Protein AF-A0A956SA51-F1 (afdb_monomer_lite)

Radius of gyration: 16.37 Å; chains: 1; bounding box: 37×37×38 Å

pLDDT: mean 81.77, std 14.09, range [40.22, 96.62]

Secondary structure (DSSP, 8-state):
--HHHHHHHHHHHHHHTTSPPP-------S---SHHHHHHHHHH-HHHHHHHHHHHHHHHHH-TTHHHHHHHHHHHHHHHHHHHHHTT---TTHHHHHHHHHHHHHHHHHTT----HHHHHHHHHHT--

Structure (mmCIF, N/CA/C/O backbone):
data_AF-A0A956SA51-F1
#
_entry.id   AF-A0A956SA51-F1
#
loop_
_atom_site.group_PDB
_atom_site.id
_atom_site.type_symbol
_atom_site.label_atom_id
_atom_site.label_alt_id
_atom_site.label_comp_id
_atom_site.label_asym_id
_atom_site.label_entity_id
_atom_site.label_seq_id
_atom_site.pdbx_PDB_ins_code
_atom_site.Cartn_x
_atom_site.Cartn_y
_atom_site.Cartn_z
_atom_site.occupancy
_atom_site.B_iso_or_equiv
_atom_site.auth_seq_id
_atom_site.auth_comp_id
_atom_site.auth_asym_id
_atom_site.auth_atom_id
_atom_site.pdbx_PDB_model_num
ATOM 1 N N . MET A 1 1 ? -3.846 17.637 19.509 1.00 54.78 1 MET A N 1
ATOM 2 C CA . MET A 1 1 ? -3.449 18.246 18.220 1.00 54.78 1 MET A CA 1
ATOM 3 C C . MET A 1 1 ? -4.454 19.344 17.895 1.00 54.78 1 MET A C 1
ATOM 5 O O . MET A 1 1 ? -5.640 19.042 17.864 1.00 54.78 1 MET A O 1
ATOM 9 N N . ASN A 1 2 ? -4.036 20.603 17.740 1.00 63.22 2 ASN A N 1
ATOM 10 C CA . ASN A 1 2 ? -4.979 21.704 17.505 1.00 63.22 2 ASN A CA 1
ATOM 11 C C . ASN A 1 2 ? -5.533 21.656 16.069 1.00 63.22 2 ASN A C 1
ATOM 13 O O . ASN A 1 2 ? -4.822 21.330 15.120 1.00 63.22 2 ASN A O 1
ATOM 17 N N . SER A 1 3 ? -6.803 22.025 15.893 1.00 64.06 3 SER A N 1
ATOM 18 C CA . SER A 1 3 ? -7.493 22.014 14.589 1.00 64.06 3 SER A CA 1
ATOM 19 C C . SER A 1 3 ? -6.823 22.902 13.531 1.00 64.06 3 SER A C 1
ATOM 21 O O . SER A 1 3 ? -6.924 22.637 12.335 1.00 64.06 3 SER A O 1
ATOM 23 N N . ARG A 1 4 ? -6.087 23.932 13.968 1.00 64.50 4 ARG A N 1
ATOM 24 C CA . ARG A 1 4 ? -5.285 24.812 13.105 1.00 64.50 4 ARG A CA 1
ATOM 25 C C . ARG A 1 4 ? -4.048 24.112 12.542 1.00 64.50 4 ARG A C 1
ATOM 27 O O . ARG A 1 4 ? -3.761 24.259 11.360 1.00 64.50 4 ARG A O 1
ATOM 34 N N . THR A 1 5 ? -3.359 23.313 13.356 1.00 63.75 5 THR A N 1
ATOM 35 C CA . THR A 1 5 ? -2.193 22.533 12.921 1.00 63.75 5 THR A CA 1
ATOM 36 C C . THR A 1 5 ? -2.608 21.428 11.957 1.00 63.75 5 THR A C 1
ATOM 38 O O . THR A 1 5 ? -1.972 21.259 10.924 1.00 63.75 5 THR A O 1
ATOM 41 N N . ALA A 1 6 ? -3.732 20.754 12.224 1.00 57.28 6 ALA A N 1
ATOM 42 C CA . ALA A 1 6 ? -4.289 19.758 11.309 1.00 57.28 6 ALA A CA 1
ATOM 43 C C . ALA A 1 6 ? -4.639 20.367 9.937 1.00 57.28 6 ALA A C 1
ATOM 45 O O . ALA A 1 6 ? -4.233 19.837 8.909 1.00 57.28 6 ALA A O 1
ATOM 46 N N . ARG A 1 7 ? -5.318 21.524 9.905 1.00 66.00 7 ARG A N 1
ATOM 47 C CA . ARG A 1 7 ? -5.654 22.234 8.654 1.00 66.00 7 ARG A CA 1
ATOM 48 C C . ARG A 1 7 ? -4.429 22.667 7.850 1.00 66.00 7 ARG A C 1
ATOM 50 O O . ARG A 1 7 ? -4.443 22.554 6.630 1.00 66.00 7 ARG A O 1
ATOM 57 N N . SER A 1 8 ? -3.383 23.138 8.526 1.00 61.31 8 SER A N 1
ATOM 58 C CA . SER A 1 8 ? -2.134 23.539 7.873 1.00 61.31 8 SER A CA 1
ATOM 59 C C . SER A 1 8 ? -1.429 22.351 7.217 1.00 61.31 8 SER A C 1
ATOM 61 O O . SER A 1 8 ? -0.922 22.481 6.109 1.00 61.31 8 SER A O 1
ATOM 63 N N . LEU A 1 9 ? -1.436 21.187 7.875 1.00 70.25 9 LEU A N 1
ATOM 64 C CA . LEU A 1 9 ? -0.878 19.956 7.318 1.00 70.25 9 LEU A CA 1
ATOM 65 C C . LEU A 1 9 ? -1.670 19.494 6.093 1.00 70.25 9 LEU A C 1
ATOM 67 O O . LEU A 1 9 ? -1.059 19.234 5.063 1.00 70.25 9 LEU A O 1
ATOM 71 N N . TYR A 1 10 ? -3.007 19.504 6.165 1.00 76.06 10 TYR A N 1
ATOM 72 C CA . TYR A 1 10 ? -3.867 19.160 5.026 1.00 76.06 10 TYR A CA 1
ATOM 73 C C . TYR A 1 10 ? -3.619 20.053 3.806 1.00 76.06 10 TYR A C 1
ATOM 75 O O . TYR A 1 10 ? -3.541 19.558 2.682 1.00 76.06 10 TYR A O 1
ATOM 83 N N . PHE A 1 11 ? -3.458 21.359 4.026 1.00 77.69 11 PHE A N 1
ATOM 84 C CA . PHE A 1 11 ? -3.185 22.319 2.958 1.00 77.69 11 PHE A CA 1
ATOM 85 C C . PHE A 1 11 ? -1.816 22.085 2.303 1.00 77.69 11 PHE A C 1
ATOM 87 O O . PHE A 1 11 ? -1.707 22.119 1.081 1.00 77.69 11 PHE A O 1
ATOM 94 N N . LEU A 1 12 ? -0.789 21.776 3.101 1.00 76.44 12 LEU A N 1
ATOM 95 C CA . LEU A 1 12 ? 0.548 21.455 2.596 1.00 76.44 12 LEU A CA 1
ATOM 96 C C . LEU A 1 12 ? 0.565 20.148 1.791 1.00 76.44 12 LEU A C 1
ATOM 98 O O . LEU A 1 12 ? 1.194 20.101 0.738 1.00 76.44 12 LEU A O 1
ATOM 102 N N . THR A 1 13 ? -0.172 19.117 2.219 1.00 73.31 13 THR A N 1
ATOM 103 C CA . THR A 1 13 ? -0.346 17.888 1.421 1.00 73.31 13 THR A CA 1
ATOM 104 C C . THR A 1 13 ? -1.077 18.142 0.106 1.00 73.31 13 THR A C 1
ATOM 106 O O . THR A 1 13 ? -0.675 17.604 -0.921 1.00 73.31 13 THR A O 1
ATOM 109 N N . LEU A 1 14 ? -2.118 18.984 0.109 1.00 76.25 14 LEU A N 1
ATOM 110 C CA . LEU A 1 14 ? -2.858 19.323 -1.109 1.00 76.25 14 LEU A CA 1
ATOM 111 C C . LEU A 1 14 ? -1.979 20.092 -2.107 1.00 76.25 14 LEU A C 1
ATOM 113 O O . LEU A 1 14 ? -2.060 19.864 -3.309 1.00 76.25 14 LEU A O 1
ATOM 117 N N . LEU A 1 15 ? -1.115 20.974 -1.600 1.00 74.38 15 LEU A N 1
ATOM 118 C CA . LEU A 1 15 ? -0.169 21.735 -2.412 1.00 74.38 15 LEU A CA 1
ATOM 119 C C . LEU A 1 15 ? 0.949 20.847 -2.980 1.00 74.38 15 LEU A C 1
ATOM 121 O O . LEU A 1 15 ? 1.348 21.031 -4.126 1.00 74.38 15 LEU A O 1
ATOM 125 N N . ALA A 1 16 ? 1.418 19.860 -2.214 1.00 71.06 16 ALA A N 1
ATOM 126 C CA . ALA A 1 16 ? 2.419 18.898 -2.673 1.00 71.06 16 ALA A CA 1
ATOM 127 C C . ALA A 1 16 ? 1.897 17.983 -3.798 1.00 71.06 16 ALA A C 1
ATOM 129 O O . ALA A 1 16 ? 2.655 17.639 -4.697 1.00 71.06 16 ALA A O 1
ATOM 130 N N . LEU A 1 17 ? 0.600 17.646 -3.794 1.00 69.44 17 LEU A N 1
ATOM 131 C CA . LEU A 1 17 ? -0.054 16.853 -4.850 1.00 69.44 17 LEU A CA 1
ATOM 132 C C . LEU A 1 17 ? -0.139 17.576 -6.207 1.00 69.44 17 LEU A C 1
ATOM 134 O O . LEU A 1 17 ? -0.369 16.930 -7.225 1.00 69.44 17 LEU A O 1
ATOM 138 N N . LEU A 1 18 ? 0.020 18.903 -6.228 1.00 70.31 18 LEU A N 1
ATOM 139 C CA . LEU A 1 18 ? -0.019 19.719 -7.447 1.00 70.31 18 LEU A CA 1
ATOM 140 C C . LEU A 1 18 ? 1.362 19.901 -8.093 1.00 70.31 18 LEU A C 1
ATOM 142 O O . LEU A 1 18 ? 1.455 20.498 -9.166 1.00 70.31 18 LEU A O 1
ATOM 146 N N . LEU A 1 19 ? 2.433 19.423 -7.454 1.00 63.31 19 LEU A N 1
ATOM 147 C CA . LEU A 1 19 ? 3.780 19.522 -8.003 1.00 63.31 19 LEU A CA 1
ATOM 148 C C . LEU A 1 19 ? 4.006 18.394 -9.025 1.00 63.31 19 LEU A C 1
ATOM 150 O O . LEU A 1 19 ? 3.829 17.225 -8.680 1.00 63.31 19 LEU A O 1
ATOM 154 N N . PRO A 1 20 ? 4.415 18.704 -10.269 1.00 54.72 20 PRO A N 1
ATOM 155 C CA . PRO A 1 20 ? 4.802 17.673 -11.219 1.00 54.72 20 PRO A CA 1
ATOM 156 C C . PRO A 1 20 ? 6.046 16.952 -10.687 1.00 54.72 20 PRO A C 1
ATOM 158 O O . PRO A 1 20 ? 7.067 17.582 -10.408 1.00 54.72 20 PRO A O 1
ATOM 161 N N . VAL A 1 21 ? 5.963 15.631 -10.537 1.00 65.50 21 VAL A N 1
ATOM 162 C CA . VAL A 1 21 ? 7.135 14.804 -10.237 1.00 65.50 21 VAL A CA 1
ATOM 163 C C . VAL A 1 21 ? 7.982 14.723 -11.503 1.00 65.50 21 VAL A C 1
ATOM 165 O O . VAL A 1 21 ? 7.494 14.363 -12.574 1.00 65.50 21 VAL A O 1
ATOM 168 N N . VAL A 1 22 ? 9.252 15.104 -11.379 1.00 57.91 22 VAL A N 1
ATOM 169 C CA . VAL A 1 22 ? 10.260 14.940 -12.428 1.00 57.91 22 VAL A CA 1
ATOM 170 C C . VAL A 1 22 ? 10.395 13.445 -12.714 1.00 57.91 22 VAL A C 1
ATOM 172 O O . VAL A 1 22 ? 10.730 12.669 -11.822 1.00 57.91 22 VAL A O 1
ATOM 175 N N . ALA A 1 23 ? 10.105 13.038 -13.949 1.00 48.62 23 ALA A N 1
ATOM 176 C CA . ALA A 1 23 ? 10.350 11.682 -14.415 1.00 48.62 23 ALA A CA 1
ATOM 177 C C . ALA A 1 23 ? 11.865 11.488 -14.593 1.00 48.62 23 ALA A C 1
ATOM 179 O O . ALA A 1 23 ? 12.430 11.825 -15.633 1.00 48.62 23 ALA A O 1
ATOM 180 N N . GLU A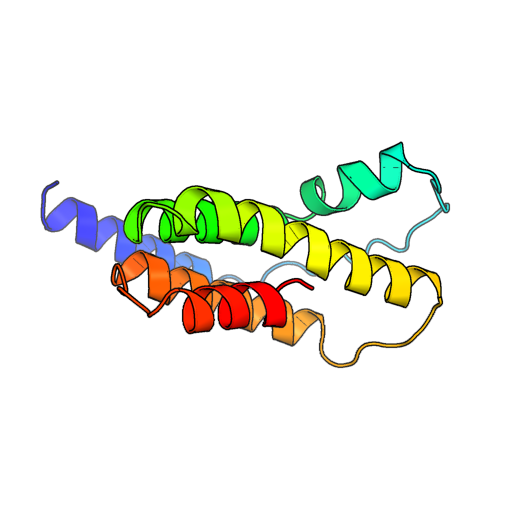 1 24 ? 12.532 10.972 -13.562 1.00 53.84 24 GLU A N 1
ATOM 181 C CA . GLU A 1 24 ? 13.910 10.488 -13.654 1.00 53.84 24 GLU A CA 1
ATOM 182 C C . GLU A 1 24 ? 13.919 9.197 -14.483 1.00 53.84 24 GLU A C 1
ATOM 184 O O . GLU A 1 24 ? 13.844 8.084 -13.962 1.00 53.84 24 GLU A O 1
ATOM 189 N N . ALA A 1 25 ? 13.991 9.341 -15.807 1.00 40.22 25 ALA A N 1
ATOM 190 C CA . ALA A 1 25 ? 14.257 8.233 -16.712 1.00 40.22 25 ALA A CA 1
ATOM 191 C C . ALA A 1 25 ? 15.715 7.775 -16.531 1.00 40.22 25 ALA A C 1
ATOM 193 O O . ALA A 1 25 ? 16.598 8.109 -17.321 1.00 40.22 25 ALA A O 1
ATOM 194 N N . HIS A 1 26 ? 15.993 7.016 -15.471 1.00 46.44 26 HIS A N 1
ATOM 195 C CA . HIS A 1 26 ? 17.253 6.297 -15.343 1.00 46.44 26 HIS A CA 1
ATOM 196 C C . HIS A 1 26 ? 17.302 5.202 -16.413 1.00 46.44 26 HIS A C 1
ATOM 198 O O . HIS A 1 26 ? 16.758 4.109 -16.256 1.00 46.44 26 HIS A O 1
ATOM 204 N N . THR A 1 27 ? 17.981 5.484 -17.526 1.00 51.03 27 THR A N 1
ATOM 205 C CA . THR A 1 27 ? 18.426 4.446 -18.457 1.00 51.03 27 THR A CA 1
ATOM 206 C C . THR A 1 27 ? 19.480 3.622 -17.727 1.00 51.03 27 THR A C 1
ATOM 208 O O . THR A 1 27 ? 20.639 4.028 -17.654 1.00 51.03 27 THR A O 1
ATOM 211 N N . GLY A 1 28 ? 19.059 2.517 -17.108 1.00 51.81 28 GLY A N 1
ATOM 212 C CA . GLY A 1 28 ? 19.903 1.632 -16.310 1.00 51.81 28 GLY A CA 1
ATOM 213 C C . GLY A 1 28 ? 21.109 1.126 -17.097 1.00 51.81 28 GLY A C 1
ATOM 214 O O . GLY A 1 28 ? 21.061 0.086 -17.751 1.00 51.81 28 GLY A O 1
ATOM 215 N N . ALA A 1 29 ? 22.212 1.864 -17.023 1.00 46.44 29 ALA A N 1
ATOM 216 C CA . ALA A 1 29 ? 23.516 1.392 -17.430 1.00 46.44 29 ALA A CA 1
ATOM 217 C C . ALA A 1 29 ? 23.971 0.353 -16.398 1.00 46.44 29 ALA A C 1
ATOM 219 O O . ALA A 1 29 ? 24.446 0.689 -15.316 1.00 46.44 29 ALA A O 1
ATOM 220 N N . GLY A 1 30 ? 23.799 -0.919 -16.752 1.00 48.66 30 GLY A N 1
ATOM 221 C CA . GLY A 1 30 ? 24.340 -2.055 -16.020 1.00 48.66 30 GLY A CA 1
ATOM 222 C C . GLY A 1 30 ? 23.300 -2.749 -15.154 1.00 48.66 30 GLY A C 1
ATOM 223 O O . GLY A 1 30 ? 22.855 -2.235 -14.132 1.00 48.66 30 GLY A O 1
ATOM 224 N N . VAL A 1 31 ? 22.971 -3.982 -15.532 1.00 52.22 31 VAL A N 1
ATOM 225 C CA . VAL A 1 31 ? 22.361 -4.952 -14.624 1.00 52.22 31 VAL A CA 1
ATOM 226 C C . VAL A 1 31 ? 23.343 -5.168 -13.471 1.00 52.22 31 VAL A C 1
ATOM 228 O O . VAL A 1 31 ? 24.208 -6.039 -13.528 1.00 52.22 31 VAL A O 1
ATOM 231 N N . VAL A 1 32 ? 23.214 -4.388 -12.399 1.00 54.75 32 VAL A N 1
ATOM 232 C CA . VAL A 1 32 ? 23.728 -4.780 -11.084 1.00 54.75 32 VAL A CA 1
ATOM 233 C C . VAL A 1 32 ? 22.744 -5.823 -10.559 1.00 54.75 32 VAL A C 1
ATOM 235 O O . VAL A 1 32 ? 21.891 -5.555 -9.719 1.00 54.75 32 VAL A O 1
ATOM 238 N N . GLY A 1 33 ? 22.767 -7.002 -11.177 1.00 66.75 33 GLY A N 1
ATOM 239 C CA . GLY A 1 33 ? 21.907 -8.129 -10.838 1.00 66.75 33 GLY A CA 1
ATOM 240 C C . GLY A 1 33 ? 22.401 -8.832 -9.576 1.00 66.75 33 GLY A C 1
ATOM 241 O O . GLY A 1 33 ? 23.601 -8.913 -9.322 1.00 66.75 33 GLY A O 1
ATOM 242 N N . GLY A 1 34 ? 21.470 -9.351 -8.775 1.00 73.56 34 GLY A N 1
ATOM 243 C CA . GLY A 1 34 ? 21.773 -10.153 -7.589 1.00 73.56 34 GLY A CA 1
ATOM 244 C C . GLY A 1 34 ? 20.829 -9.877 -6.422 1.00 73.56 34 GLY A C 1
ATOM 245 O O . GLY A 1 34 ? 20.124 -8.870 -6.398 1.00 73.56 34 GLY A O 1
ATOM 246 N N . PHE A 1 35 ? 20.845 -10.764 -5.423 1.00 77.75 35 PHE A N 1
ATOM 247 C CA . PHE A 1 35 ? 19.961 -10.694 -4.250 1.00 77.75 35 PHE A CA 1
ATOM 248 C C . PHE A 1 35 ? 20.008 -9.334 -3.539 1.00 77.75 35 PHE A C 1
ATOM 250 O O . PHE A 1 35 ? 18.968 -8.790 -3.196 1.00 77.75 35 PHE A O 1
ATOM 257 N N . LYS A 1 36 ? 21.204 -8.751 -3.363 1.00 80.06 36 LYS A N 1
ATOM 258 C CA . LYS A 1 36 ? 21.369 -7.451 -2.688 1.00 80.06 36 LYS A CA 1
ATOM 259 C C . LYS A 1 36 ? 20.672 -6.310 -3.429 1.00 80.06 36 LYS A C 1
ATOM 261 O O . LYS A 1 36 ? 19.990 -5.516 -2.800 1.00 80.06 36 LYS A O 1
ATOM 266 N N . SER A 1 37 ? 20.837 -6.243 -4.748 1.00 76.38 37 SER A N 1
ATOM 267 C CA . SER A 1 37 ? 20.216 -5.207 -5.578 1.00 76.38 37 SER A CA 1
ATOM 268 C C . SER A 1 37 ? 1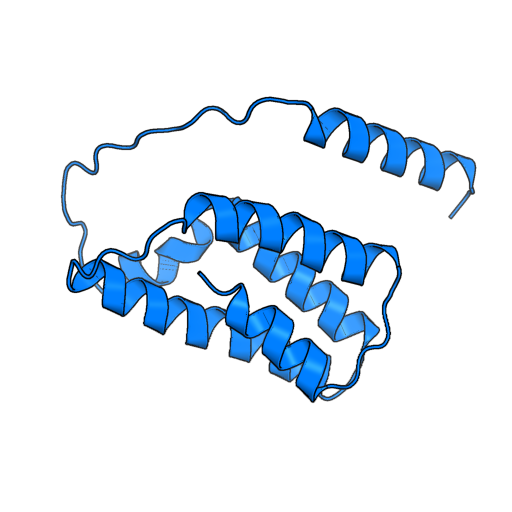8.695 -5.365 -5.604 1.00 76.38 37 SER A C 1
ATOM 270 O O . SER A 1 37 ? 17.978 -4.405 -5.353 1.00 76.38 37 SER A O 1
ATOM 272 N N . GLY A 1 38 ? 18.196 -6.599 -5.759 1.00 75.94 38 GLY A N 1
ATOM 273 C CA . GLY A 1 38 ? 16.761 -6.890 -5.674 1.00 75.94 38 GLY A CA 1
ATOM 274 C C . GLY A 1 38 ? 16.151 -6.594 -4.299 1.00 75.94 38 GLY A C 1
ATOM 275 O O . GLY A 1 38 ? 15.044 -6.076 -4.226 1.00 75.94 38 GLY A O 1
ATOM 276 N N . PHE A 1 39 ? 16.878 -6.865 -3.210 1.00 80.06 39 PHE A N 1
ATOM 277 C CA . PHE A 1 39 ? 16.437 -6.556 -1.846 1.00 80.06 39 PHE A CA 1
ATOM 278 C C . PHE A 1 39 ? 16.395 -5.048 -1.569 1.00 80.06 39 PHE A C 1
ATOM 280 O O . PHE A 1 39 ? 15.503 -4.573 -0.872 1.00 80.06 39 PHE A O 1
ATOM 287 N N . LEU A 1 40 ? 17.355 -4.291 -2.107 1.00 82.81 40 LEU A N 1
ATOM 288 C CA . LEU A 1 40 ? 17.418 -2.838 -1.944 1.00 82.81 40 LEU A CA 1
ATOM 289 C C . LEU A 1 40 ? 16.509 -2.082 -2.920 1.00 82.81 40 LEU A C 1
ATOM 291 O O . LEU A 1 40 ? 16.216 -0.918 -2.672 1.00 82.81 40 LEU A O 1
ATOM 295 N N . HIS A 1 41 ? 16.046 -2.724 -3.995 1.00 79.75 41 HIS A N 1
ATOM 296 C CA . HIS A 1 41 ? 15.237 -2.092 -5.038 1.00 79.75 41 HIS A CA 1
ATOM 297 C C . HIS A 1 41 ? 14.012 -1.329 -4.489 1.00 79.75 41 HIS A C 1
ATOM 299 O O . HIS A 1 41 ? 13.893 -0.144 -4.798 1.00 79.75 41 HIS A O 1
ATOM 305 N N . PRO A 1 42 ? 13.174 -1.893 -3.596 1.00 77.06 42 PRO A N 1
ATOM 306 C CA . PRO A 1 42 ? 12.006 -1.177 -3.071 1.00 77.06 42 PRO A CA 1
ATOM 307 C C . PRO A 1 42 ? 12.377 0.023 -2.195 1.00 77.06 42 PRO A C 1
ATOM 309 O O . PRO A 1 42 ? 11.571 0.918 -1.984 1.00 77.06 42 PRO A O 1
ATOM 312 N N . LEU A 1 43 ? 13.600 0.046 -1.661 1.00 80.88 43 LEU A N 1
ATOM 313 C CA . LEU A 1 43 ? 14.102 1.155 -0.850 1.00 80.88 43 LEU A CA 1
ATOM 314 C C . LEU A 1 43 ? 14.682 2.285 -1.711 1.00 80.88 43 LEU A C 1
ATOM 316 O O . LEU A 1 43 ? 14.888 3.384 -1.203 1.00 80.88 43 LEU A O 1
ATOM 320 N N . GLY A 1 44 ? 14.960 2.021 -2.992 1.00 78.56 44 GLY A N 1
ATOM 321 C CA . GLY A 1 44 ? 15.428 3.023 -3.949 1.00 78.56 44 GLY A CA 1
ATOM 322 C C . GLY A 1 44 ? 14.307 3.903 -4.511 1.00 78.56 44 GLY A C 1
ATOM 323 O O . GLY A 1 44 ? 14.578 5.028 -4.923 1.00 78.56 44 GLY A O 1
ATOM 324 N N . GLY A 1 45 ? 13.062 3.416 -4.503 1.00 82.06 45 GLY A N 1
ATOM 325 C CA . GLY A 1 45 ? 11.881 4.148 -4.964 1.00 82.06 45 GLY A CA 1
ATOM 326 C C . GLY A 1 45 ? 11.146 4.851 -3.821 1.00 82.06 45 GLY A C 1
ATOM 327 O O . GLY A 1 45 ? 10.727 4.217 -2.852 1.00 82.06 45 GLY A O 1
ATOM 328 N N . LEU A 1 46 ? 10.959 6.172 -3.924 1.00 84.06 46 LEU A N 1
ATOM 329 C CA . LEU A 1 46 ? 10.195 6.931 -2.921 1.00 84.06 46 LEU A CA 1
ATOM 330 C C . LEU A 1 46 ? 8.714 6.535 -2.887 1.00 84.06 46 LEU A C 1
ATOM 332 O O 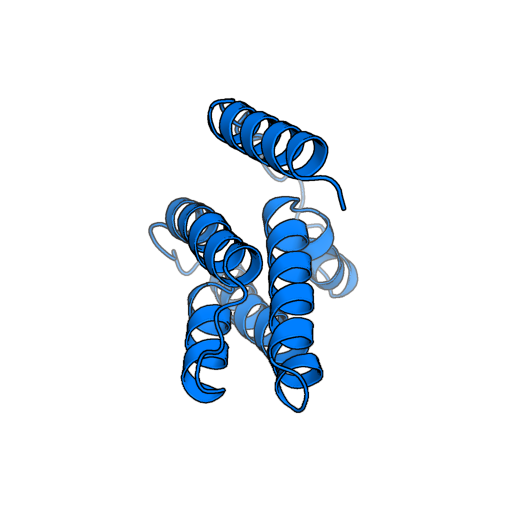. LEU A 1 46 ? 8.093 6.566 -1.828 1.00 84.06 46 LEU A O 1
ATOM 336 N N . ASP A 1 47 ? 8.162 6.145 -4.027 1.00 85.06 47 ASP A N 1
ATOM 337 C CA . ASP A 1 47 ? 6.810 5.615 -4.187 1.00 85.06 47 ASP A CA 1
ATOM 338 C C . ASP A 1 47 ? 6.566 4.362 -3.330 1.00 85.06 47 ASP A C 1
ATOM 340 O O . ASP A 1 47 ? 5.607 4.308 -2.554 1.00 85.06 47 ASP A O 1
ATOM 344 N N . HIS A 1 48 ? 7.488 3.404 -3.387 1.00 87.44 48 HIS A N 1
ATOM 345 C CA . HIS A 1 48 ? 7.444 2.173 -2.608 1.00 87.44 48 HIS A CA 1
ATOM 346 C C . HIS A 1 48 ? 7.589 2.455 -1.115 1.00 87.44 48 HIS A C 1
ATOM 348 O O . HIS A 1 48 ? 6.809 1.946 -0.309 1.00 87.44 48 HIS A O 1
ATOM 354 N N . VAL A 1 49 ? 8.540 3.311 -0.730 1.00 88.56 49 VAL A N 1
ATOM 355 C CA . VAL A 1 49 ? 8.744 3.689 0.676 1.00 88.56 49 VAL A CA 1
ATOM 356 C C . VAL A 1 49 ? 7.493 4.356 1.251 1.00 88.56 49 VAL A C 1
ATOM 358 O O . VAL A 1 49 ? 7.053 3.996 2.347 1.00 88.56 49 VAL A O 1
ATOM 361 N N . VAL A 1 50 ? 6.877 5.287 0.516 1.00 89.94 50 VAL A N 1
ATOM 362 C CA . VAL A 1 50 ? 5.627 5.940 0.936 1.00 89.94 50 VAL A CA 1
ATOM 363 C C . VAL A 1 50 ? 4.496 4.919 1.076 1.00 89.94 50 VAL A C 1
ATOM 365 O O . VAL A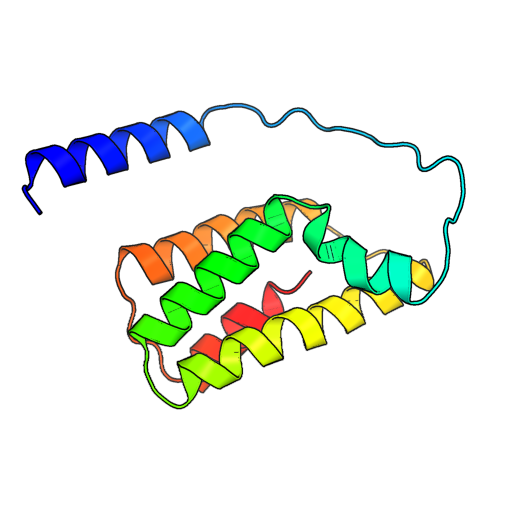 1 50 ? 3.788 4.941 2.087 1.00 89.94 50 VAL A O 1
ATOM 368 N N . ALA A 1 51 ? 4.353 3.990 0.127 1.00 90.94 51 ALA A N 1
ATOM 369 C CA . ALA A 1 51 ? 3.360 2.922 0.210 1.00 90.94 51 ALA A CA 1
ATOM 370 C C . ALA A 1 51 ? 3.598 2.007 1.424 1.00 90.94 51 ALA A C 1
ATOM 372 O O . ALA A 1 51 ? 2.669 1.758 2.189 1.00 90.94 51 ALA A O 1
ATOM 373 N N . MET A 1 52 ? 4.837 1.574 1.675 1.00 92.62 52 MET A N 1
ATOM 374 C CA . MET A 1 52 ? 5.197 0.735 2.828 1.00 92.62 52 MET A CA 1
ATOM 375 C C . MET A 1 52 ? 4.868 1.417 4.160 1.00 92.62 52 MET A C 1
ATOM 377 O O . MET A 1 52 ? 4.316 0.784 5.065 1.00 92.62 52 MET A O 1
ATOM 381 N N . VAL A 1 53 ? 5.157 2.717 4.277 1.00 93.19 53 VAL A N 1
ATOM 382 C CA . VAL A 1 53 ? 4.792 3.507 5.461 1.00 93.19 53 VAL A CA 1
ATOM 383 C C . VAL A 1 53 ? 3.272 3.597 5.599 1.00 93.19 53 VAL A C 1
ATOM 385 O O . VAL A 1 53 ? 2.751 3.350 6.687 1.00 93.19 53 VAL A O 1
ATOM 388 N N . ALA A 1 54 ? 2.545 3.896 4.520 1.00 94.56 54 ALA A N 1
ATOM 389 C CA . ALA A 1 54 ? 1.086 3.977 4.545 1.00 94.56 54 ALA A CA 1
ATOM 390 C C . ALA A 1 54 ? 0.439 2.638 4.944 1.00 94.56 54 ALA A C 1
ATOM 392 O O . ALA A 1 54 ? -0.451 2.613 5.794 1.00 94.56 54 ALA A O 1
ATOM 393 N N . VAL A 1 55 ? 0.933 1.520 4.405 1.00 95.69 55 VAL A N 1
ATOM 394 C CA . VAL A 1 55 ? 0.501 0.161 4.764 1.00 95.69 55 VAL A CA 1
ATOM 395 C C . VAL A 1 55 ? 0.751 -0.124 6.246 1.00 95.69 55 VAL A C 1
ATOM 397 O O . VAL A 1 55 ? -0.139 -0.635 6.927 1.00 95.69 55 VAL A O 1
ATOM 400 N N . GLY A 1 56 ? 1.926 0.237 6.769 1.00 95.38 56 GLY A N 1
ATOM 401 C CA . GLY A 1 56 ? 2.251 0.079 8.188 1.00 95.38 56 GLY A CA 1
ATOM 402 C C . GLY A 1 56 ? 1.346 0.912 9.099 1.00 95.38 56 GLY A C 1
ATOM 403 O O . GLY A 1 56 ? 0.804 0.394 10.078 1.00 95.38 56 GLY A O 1
ATOM 404 N N . LEU A 1 57 ? 1.123 2.183 8.751 1.00 95.56 57 LEU A N 1
ATOM 405 C CA . LEU A 1 57 ? 0.219 3.074 9.483 1.00 95.56 57 LEU A CA 1
ATOM 406 C C . LEU A 1 57 ? -1.219 2.547 9.474 1.00 95.56 57 LEU A C 1
ATOM 408 O O . LEU A 1 57 ? -1.866 2.518 10.522 1.00 95.56 57 LEU A O 1
ATOM 412 N N . TRP A 1 58 ? -1.712 2.089 8.323 1.00 96.62 58 TRP A N 1
ATOM 413 C CA . TRP A 1 58 ? -3.062 1.545 8.221 1.00 96.62 58 TRP A CA 1
ATOM 414 C C . TRP A 1 58 ? -3.206 0.221 8.981 1.00 96.62 58 TRP A C 1
ATOM 416 O O . TRP A 1 58 ? -4.171 0.031 9.722 1.00 96.62 58 TRP A O 1
ATOM 426 N N . GLY A 1 59 ? -2.206 -0.663 8.900 1.00 96.44 59 GLY A N 1
ATOM 427 C CA . GLY A 1 59 ? -2.145 -1.884 9.704 1.00 96.44 59 GLY A CA 1
ATOM 428 C C . GLY A 1 59 ? -2.185 -1.596 11.207 1.00 96.44 59 GLY A C 1
ATOM 429 O O . GLY A 1 59 ? -2.914 -2.263 11.941 1.00 96.44 59 GLY A O 1
ATOM 430 N N . ALA A 1 60 ? -1.479 -0.559 11.666 1.00 96.00 60 ALA A N 1
ATOM 431 C CA . ALA A 1 60 ? -1.528 -0.120 13.060 1.00 96.00 60 ALA A CA 1
ATOM 432 C C . ALA A 1 60 ? -2.915 0.418 13.466 1.00 96.00 60 ALA A C 1
ATOM 434 O O . ALA A 1 60 ? -3.379 0.126 14.567 1.00 96.00 60 ALA A O 1
ATOM 435 N N . GLN A 1 61 ? -3.604 1.150 12.583 1.00 96.12 61 GLN A N 1
ATOM 436 C CA . GLN A 1 61 ? -4.973 1.634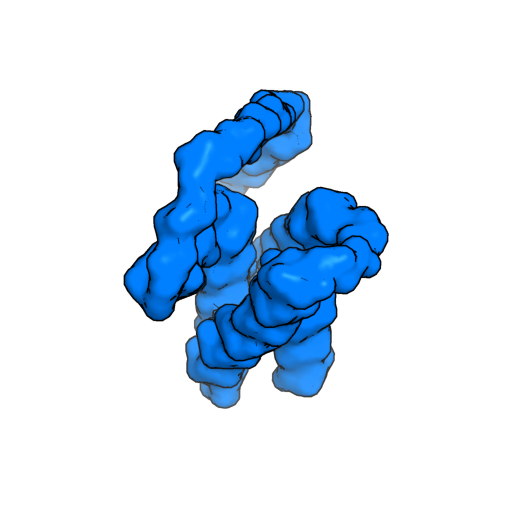 12.823 1.00 96.12 61 GLN A CA 1
ATOM 437 C C . GLN A 1 61 ? -6.006 0.497 12.908 1.00 96.12 61 GLN A C 1
ATOM 439 O O . GLN A 1 61 ? -6.970 0.600 13.670 1.00 96.12 61 GLN A O 1
ATOM 444 N N . LEU A 1 62 ? -5.811 -0.572 12.130 1.00 95.94 62 LEU A N 1
ATOM 445 C CA . LEU A 1 62 ? -6.671 -1.760 12.118 1.00 95.94 62 LEU A CA 1
ATOM 446 C C . LEU A 1 62 ? -6.389 -2.719 13.287 1.00 95.94 62 LEU A C 1
ATOM 448 O O . LEU A 1 62 ? -7.284 -3.457 13.699 1.00 95.94 62 LEU A O 1
ATOM 452 N N . GLY A 1 63 ? -5.177 -2.693 13.845 1.00 96.06 63 GLY A N 1
ATOM 453 C CA . GLY A 1 63 ? -4.771 -3.535 14.970 1.00 96.06 63 GLY A CA 1
ATOM 454 C C . GLY A 1 63 ? -4.388 -4.961 14.562 1.00 96.06 63 GLY A C 1
ATOM 455 O O . GLY A 1 63 ? -4.121 -5.253 13.398 1.00 96.06 63 GLY A O 1
ATOM 456 N N . ALA A 1 64 ? -4.309 -5.875 15.532 1.00 96.06 64 ALA A N 1
ATOM 457 C CA . ALA A 1 64 ? -3.966 -7.270 15.258 1.00 96.06 64 ALA A CA 1
ATOM 458 C C . ALA A 1 64 ? -5.142 -8.015 14.585 1.00 96.06 64 ALA A C 1
ATOM 460 O O . ALA A 1 64 ? -6.280 -7.863 15.027 1.00 96.06 64 ALA A O 1
ATOM 461 N N . PRO A 1 65 ? -4.895 -8.845 13.551 1.00 96.06 65 PRO A N 1
ATOM 462 C CA . PRO A 1 65 ? -3.583 -9.232 13.017 1.00 96.06 65 PRO A CA 1
ATOM 463 C C . PRO A 1 65 ? -3.057 -8.333 11.878 1.00 96.06 65 PRO A C 1
ATOM 465 O O . PRO A 1 65 ? -1.948 -8.561 11.399 1.00 96.06 65 PRO A O 1
ATOM 468 N N . ALA A 1 66 ? -3.814 -7.323 11.434 1.00 96.25 66 ALA A N 1
ATOM 469 C CA . ALA A 1 66 ? -3.479 -6.474 10.283 1.00 96.25 66 ALA A CA 1
ATOM 470 C C . ALA A 1 66 ? -2.123 -5.757 10.412 1.00 96.25 66 ALA A C 1
ATOM 472 O O . ALA A 1 66 ? -1.401 -5.647 9.423 1.00 96.25 66 ALA A O 1
ATOM 473 N N . ILE A 1 67 ? -1.747 -5.342 11.626 1.00 95.44 67 ILE A N 1
ATOM 474 C CA . ILE A 1 67 ? -0.451 -4.706 11.919 1.00 95.44 67 ILE A CA 1
ATOM 475 C C . ILE A 1 67 ? 0.758 -5.559 11.499 1.00 95.44 67 ILE A C 1
ATOM 477 O O . ILE A 1 67 ? 1.803 -5.012 11.167 1.00 95.44 67 ILE A O 1
ATOM 481 N N . TRP A 1 68 ? 0.609 -6.886 11.470 1.00 96.44 68 TRP A N 1
ATOM 482 C CA . TRP A 1 68 ? 1.646 -7.816 11.013 1.00 96.44 68 TRP A CA 1
ATOM 483 C C . TRP A 1 68 ? 1.387 -8.304 9.594 1.00 96.44 68 TRP A C 1
ATOM 485 O O . TRP A 1 68 ? 2.310 -8.415 8.793 1.00 96.44 68 TRP A O 1
ATOM 495 N N . LEU A 1 69 ? 0.123 -8.592 9.279 1.00 96.31 69 LEU A N 1
ATOM 496 C CA . LEU A 1 69 ? -0.248 -9.190 8.005 1.00 96.31 69 LEU A CA 1
ATOM 497 C C . LEU A 1 69 ? 0.038 -8.252 6.830 1.00 96.31 69 LEU A C 1
ATOM 499 O O . LEU A 1 69 ? 0.630 -8.684 5.845 1.00 96.31 69 LEU A O 1
ATOM 503 N N . LEU A 1 70 ? -0.378 -6.984 6.917 1.00 95.06 70 LEU A N 1
ATOM 504 C CA . LEU A 1 70 ? -0.292 -6.070 5.777 1.00 95.06 70 LEU A CA 1
ATOM 505 C C . LEU A 1 70 ? 1.165 -5.727 5.406 1.00 95.06 70 LEU A C 1
ATOM 507 O O . LEU A 1 70 ? 1.493 -5.834 4.222 1.00 95.06 70 LEU A O 1
ATOM 511 N N . PRO A 1 71 ? 2.069 -5.418 6.364 1.00 92.81 71 PRO A N 1
ATOM 512 C CA . PRO A 1 71 ? 3.480 -5.172 6.051 1.00 92.81 71 PRO A CA 1
ATOM 513 C C . PRO A 1 71 ? 4.231 -6.384 5.489 1.00 92.81 71 PRO A C 1
ATOM 515 O O . PRO A 1 71 ? 5.267 -6.205 4.860 1.00 92.81 71 PRO A O 1
ATOM 518 N N . VAL A 1 72 ? 3.733 -7.607 5.705 1.00 93.81 72 VAL A N 1
ATOM 519 C CA . VAL A 1 72 ? 4.303 -8.831 5.115 1.00 93.81 72 VAL A CA 1
ATOM 520 C C . VAL A 1 72 ? 3.709 -9.107 3.735 1.00 93.81 72 VAL A C 1
ATOM 522 O O . VAL A 1 72 ? 4.440 -9.434 2.802 1.00 93.81 72 VAL A O 1
ATOM 525 N N . ALA A 1 73 ? 2.392 -8.957 3.583 1.00 92.94 73 ALA A N 1
ATOM 526 C CA . ALA A 1 73 ? 1.698 -9.228 2.328 1.00 92.94 73 ALA A CA 1
ATOM 527 C C . ALA A 1 73 ? 2.164 -8.302 1.195 1.00 92.94 73 ALA A C 1
ATOM 529 O O . ALA A 1 73 ? 2.369 -8.768 0.075 1.00 92.94 73 ALA A O 1
ATOM 530 N N . PHE A 1 74 ? 2.367 -7.015 1.492 1.00 92.56 74 PHE A N 1
ATOM 531 C CA . PHE A 1 74 ? 2.777 -6.015 0.506 1.00 92.56 74 PHE A CA 1
ATOM 532 C C . PHE A 1 74 ? 4.088 -6.378 -0.226 1.00 92.56 74 PHE A C 1
ATOM 534 O O . PHE A 1 74 ? 4.044 -6.605 -1.436 1.00 92.56 74 PHE A O 1
ATOM 541 N N . PRO A 1 75 ? 5.247 -6.529 0.449 1.00 88.69 75 PRO A N 1
ATOM 542 C CA . PRO A 1 75 ? 6.503 -6.822 -0.236 1.00 88.69 75 PRO A CA 1
ATOM 543 C C . PRO A 1 75 ? 6.539 -8.211 -0.886 1.00 88.69 75 PRO A C 1
ATOM 545 O O . PRO A 1 75 ? 7.261 -8.400 -1.863 1.00 88.69 75 PRO A O 1
ATOM 548 N N . LEU A 1 76 ? 5.765 -9.184 -0.387 1.00 90.56 76 LEU A N 1
ATOM 549 C CA . LEU A 1 76 ? 5.674 -10.505 -1.017 1.00 90.56 76 LEU A CA 1
ATOM 550 C C . LEU A 1 76 ? 5.010 -10.439 -2.394 1.00 90.56 76 LEU A C 1
ATOM 552 O O . LEU A 1 76 ? 5.502 -11.065 -3.331 1.00 90.56 76 LEU A O 1
ATOM 556 N N . VAL A 1 77 ? 3.920 -9.682 -2.534 1.00 90.75 77 VAL A N 1
ATOM 557 C CA . VAL A 1 77 ? 3.239 -9.526 -3.829 1.00 90.75 77 VAL A CA 1
ATOM 558 C C . VAL A 1 77 ? 4.064 -8.659 -4.778 1.00 90.75 77 VAL A C 1
ATOM 560 O O . VAL A 1 77 ? 4.248 -9.025 -5.937 1.00 90.75 77 VAL A O 1
ATOM 563 N N . MET A 1 78 ? 4.674 -7.594 -4.267 1.00 87.62 78 MET A N 1
ATOM 564 C CA . MET A 1 78 ? 5.608 -6.758 -5.024 1.00 87.62 78 MET A CA 1
ATOM 565 C C . MET A 1 78 ? 6.801 -7.570 -5.566 1.00 87.62 78 MET A C 1
ATOM 567 O O . MET A 1 78 ? 7.209 -7.397 -6.712 1.00 87.62 78 MET A O 1
ATOM 571 N N . ALA A 1 79 ? 7.322 -8.542 -4.804 1.00 86.69 79 ALA A N 1
ATOM 572 C CA . ALA A 1 79 ? 8.365 -9.447 -5.294 1.00 86.69 79 ALA A CA 1
ATOM 573 C C . ALA A 1 79 ? 7.905 -10.297 -6.496 1.00 86.69 79 ALA A C 1
ATOM 575 O O . ALA A 1 79 ? 8.712 -10.600 -7.379 1.00 86.69 79 ALA A O 1
ATOM 576 N N . VAL A 1 80 ? 6.616 -10.655 -6.570 1.00 88.12 80 VAL A N 1
ATOM 577 C CA . VAL A 1 80 ? 6.035 -11.327 -7.745 1.00 88.12 80 VAL A CA 1
ATOM 578 C C . VAL A 1 80 ? 6.021 -10.382 -8.947 1.00 88.12 80 VAL A C 1
ATOM 580 O O . VAL A 1 80 ? 6.459 -10.787 -10.024 1.00 88.12 80 VAL A O 1
ATOM 583 N N . GLY A 1 81 ? 5.598 -9.127 -8.766 1.00 85.00 81 GLY A N 1
ATOM 584 C CA . GLY A 1 81 ? 5.658 -8.090 -9.805 1.00 85.00 81 GLY A CA 1
ATOM 585 C C . GLY A 1 81 ? 7.080 -7.882 -10.336 1.00 85.00 81 GLY A C 1
ATOM 586 O O . GLY A 1 81 ? 7.319 -7.970 -11.543 1.00 85.00 81 GLY A O 1
ATOM 587 N N . GLY A 1 82 ? 8.054 -7.753 -9.433 1.00 81.56 82 GLY A N 1
ATOM 588 C CA . GLY A 1 82 ? 9.473 -7.667 -9.783 1.00 81.56 82 GLY A CA 1
ATOM 589 C C . GLY A 1 82 ? 9.976 -8.889 -10.563 1.00 81.56 82 GLY A C 1
ATOM 590 O O . GLY A 1 82 ? 10.698 -8.741 -11.550 1.00 81.56 82 GLY A O 1
ATOM 591 N N . ALA A 1 83 ? 9.553 -10.101 -10.189 1.00 84.94 83 ALA A N 1
ATOM 592 C CA . ALA A 1 83 ? 9.901 -11.320 -10.921 1.00 84.94 83 ALA A CA 1
ATOM 593 C C . ALA A 1 83 ? 9.310 -11.353 -12.345 1.00 84.94 83 ALA A C 1
ATOM 595 O O . ALA A 1 83 ? 9.966 -11.853 -13.264 1.00 84.94 83 ALA A O 1
ATOM 596 N N . LEU A 1 84 ? 8.102 -10.812 -12.551 1.00 85.50 84 LEU A N 1
ATOM 597 C CA . LEU A 1 84 ? 7.512 -10.645 -13.886 1.00 85.50 84 LEU A CA 1
ATOM 598 C C . LEU A 1 84 ? 8.304 -9.629 -14.722 1.00 85.50 84 LEU A C 1
ATOM 600 O O . LEU A 1 84 ? 8.604 -9.909 -15.885 1.00 85.50 84 LEU A O 1
ATOM 604 N N . GLY A 1 85 ? 8.717 -8.514 -14.112 1.00 81.50 85 GLY A N 1
ATOM 605 C CA . GLY A 1 85 ? 9.562 -7.501 -14.751 1.00 81.50 85 GLY A CA 1
ATOM 606 C C . GLY A 1 85 ? 10.915 -8.055 -15.208 1.00 81.50 85 GLY A C 1
ATOM 607 O O . GLY A 1 85 ? 11.324 -7.827 -16.344 1.00 81.50 85 GLY A O 1
ATOM 608 N N . VAL A 1 86 ? 11.570 -8.881 -14.382 1.00 80.44 86 VAL A N 1
ATOM 609 C CA . VAL A 1 86 ? 12.826 -9.573 -14.750 1.00 80.44 86 VAL A CA 1
ATOM 610 C C . VAL A 1 86 ? 12.634 -10.524 -15.936 1.00 80.44 86 VAL A C 1
ATOM 612 O O . VAL A 1 86 ? 13.538 -10.680 -16.755 1.00 80.44 86 VAL A O 1
ATOM 615 N N . ARG A 1 87 ? 11.457 -11.148 -16.064 1.00 84.50 87 ARG A N 1
ATOM 616 C CA . ARG A 1 87 ? 11.109 -12.002 -17.215 1.00 84.50 87 ARG A CA 1
ATOM 617 C C . ARG A 1 87 ? 10.734 -11.208 -18.470 1.00 84.50 87 ARG A C 1
ATOM 619 O O . ARG A 1 87 ? 10.416 -11.823 -19.484 1.00 84.50 87 ARG A O 1
ATOM 626 N N . GLY A 1 88 ? 10.750 -9.876 -18.409 1.00 82.44 88 GLY A N 1
ATOM 627 C CA . GLY A 1 88 ? 10.364 -9.007 -19.517 1.00 82.44 88 GLY A CA 1
ATOM 628 C C . GLY A 1 88 ? 8.877 -9.090 -19.861 1.00 82.44 88 GLY A C 1
ATOM 629 O O . GLY A 1 88 ? 8.500 -8.748 -20.978 1.00 82.44 88 GLY A O 1
ATOM 630 N N . ILE A 1 89 ? 8.035 -9.570 -18.938 1.00 85.62 89 ILE A N 1
ATOM 631 C CA . ILE A 1 89 ? 6.586 -9.612 -19.141 1.00 85.62 89 ILE A CA 1
ATOM 632 C C . ILE A 1 89 ? 6.065 -8.186 -18.938 1.00 85.62 89 ILE A C 1
ATOM 634 O O . ILE A 1 89 ? 6.145 -7.677 -17.817 1.00 85.62 89 ILE A O 1
ATOM 638 N N . PRO A 1 90 ? 5.548 -7.520 -19.986 1.00 80.81 90 PRO A N 1
ATOM 639 C CA . PRO A 1 90 ? 5.069 -6.157 -19.853 1.00 80.81 90 PRO A CA 1
ATOM 640 C C . PRO A 1 90 ? 3.817 -6.145 -18.975 1.00 80.81 90 PRO A C 1
ATOM 642 O O . PRO A 1 90 ? 2.811 -6.779 -19.298 1.00 80.81 90 PRO A O 1
ATOM 645 N N . VAL A 1 91 ? 3.876 -5.404 -17.873 1.00 80.25 91 VAL A N 1
ATOM 646 C CA . VAL A 1 91 ? 2.705 -5.094 -17.053 1.00 80.25 91 VAL A CA 1
ATOM 647 C C . VAL A 1 91 ? 2.235 -3.698 -17.469 1.00 80.25 91 VAL A C 1
ATOM 649 O O . VAL A 1 91 ? 2.960 -2.725 -17.261 1.00 80.25 91 VAL A O 1
ATOM 652 N N . PRO A 1 92 ? 1.078 -3.568 -18.137 1.00 84.19 92 PRO A N 1
ATOM 653 C CA . PRO A 1 92 ? 0.598 -2.267 -18.581 1.00 84.19 92 PRO A CA 1
ATOM 654 C C . PRO A 1 92 ? 0.189 -1.399 -17.385 1.00 84.19 92 PRO A C 1
ATOM 656 O O . PRO A 1 92 ? -0.286 -1.906 -16.373 1.00 84.19 92 PRO A O 1
ATOM 659 N N . ALA A 1 93 ? 0.327 -0.079 -17.537 1.00 84.12 93 ALA A N 1
ATOM 660 C CA . ALA A 1 93 ? -0.156 0.924 -16.583 1.00 84.12 93 ALA A CA 1
ATOM 661 C C . ALA A 1 93 ? 0.404 0.813 -15.144 1.00 84.12 93 ALA A C 1
ATOM 663 O O . ALA A 1 93 ? -0.251 1.254 -14.201 1.00 84.12 93 ALA A O 1
ATOM 664 N N . VAL A 1 94 ? 1.621 0.281 -14.971 1.00 82.94 94 VAL A N 1
ATOM 665 C CA . VAL A 1 94 ? 2.317 0.193 -13.668 1.00 82.94 94 VAL A CA 1
ATOM 666 C C . VAL A 1 94 ? 2.401 1.552 -12.974 1.00 82.94 94 VAL A C 1
ATOM 668 O O . VAL A 1 94 ? 1.969 1.686 -11.834 1.00 82.94 94 VAL A O 1
ATOM 671 N N . GLU A 1 95 ? 2.861 2.581 -13.684 1.00 82.19 95 GLU A N 1
ATOM 672 C CA . GLU A 1 95 ? 3.007 3.939 -13.143 1.00 82.19 95 GLU A CA 1
ATOM 673 C C . GLU A 1 95 ? 1.664 4.514 -12.670 1.00 82.19 95 GLU A C 1
ATOM 675 O O . GLU A 1 95 ? 1.561 5.102 -11.594 1.00 82.19 95 GLU A O 1
ATOM 680 N N . THR A 1 96 ? 0.598 4.297 -13.448 1.00 84.38 96 THR A N 1
ATOM 681 C CA . THR A 1 96 ? -0.757 4.712 -13.067 1.00 84.38 96 THR A CA 1
ATOM 682 C C . THR A 1 96 ? -1.256 3.927 -11.853 1.00 84.38 96 THR A C 1
ATOM 684 O O . THR A 1 96 ? -1.877 4.508 -10.964 1.00 84.38 96 THR A O 1
ATOM 687 N N . GLY A 1 97 ? -0.959 2.627 -11.780 1.00 86.75 97 GLY A N 1
ATOM 688 C CA . GLY A 1 97 ? -1.272 1.780 -10.629 1.00 86.75 97 GLY A CA 1
ATOM 689 C C . GLY A 1 97 ? -0.601 2.267 -9.343 1.00 86.75 97 GLY A C 1
ATOM 690 O O . GLY A 1 97 ? -1.269 2.372 -8.314 1.00 86.75 97 GLY A O 1
ATOM 691 N N . ILE A 1 98 ? 0.677 2.647 -9.421 1.00 85.06 98 ILE A N 1
ATOM 692 C CA . ILE A 1 98 ? 1.442 3.230 -8.309 1.00 85.06 98 ILE A CA 1
ATOM 693 C C . ILE A 1 98 ? 0.851 4.585 -7.886 1.00 85.06 98 ILE A C 1
ATOM 695 O O . ILE A 1 98 ? 0.656 4.847 -6.700 1.00 85.06 98 ILE A O 1
ATOM 699 N N . ALA A 1 99 ? 0.494 5.454 -8.834 1.00 86.50 99 ALA A N 1
ATOM 700 C CA . ALA A 1 99 ? -0.123 6.738 -8.497 1.00 86.50 99 ALA A CA 1
ATOM 701 C C . ALA A 1 99 ? -1.474 6.559 -7.774 1.00 86.50 99 ALA A C 1
ATOM 703 O O . ALA A 1 99 ? -1.753 7.223 -6.770 1.00 86.50 99 ALA A O 1
ATOM 704 N N . ILE A 1 100 ? -2.309 5.630 -8.253 1.00 89.31 100 ILE A N 1
ATOM 705 C CA . ILE A 1 100 ? -3.604 5.319 -7.634 1.00 89.31 100 ILE A CA 1
ATOM 706 C C . ILE A 1 100 ? -3.409 4.687 -6.250 1.00 89.31 100 ILE A C 1
ATOM 708 O O . ILE A 1 100 ? -4.159 5.025 -5.330 1.00 89.31 100 ILE A O 1
ATOM 712 N N . SER A 1 101 ? -2.405 3.823 -6.065 1.00 88.44 101 SER A N 1
ATOM 713 C CA . SER A 1 101 ? -2.144 3.191 -4.767 1.00 88.44 101 SER A CA 1
ATOM 714 C C . SER A 1 101 ? -1.846 4.211 -3.677 1.00 88.44 101 SER A C 1
ATOM 716 O O . SER A 1 101 ? -2.434 4.134 -2.594 1.00 88.44 101 SER A O 1
ATOM 718 N N . GLY A 1 102 ? -1.006 5.206 -3.976 1.00 89.19 102 GLY A N 1
ATOM 719 C CA . GLY A 1 102 ? -0.671 6.280 -3.045 1.00 89.19 102 GLY A CA 1
ATOM 720 C C . GLY A 1 102 ? -1.908 7.058 -2.597 1.00 89.19 102 GLY A C 1
ATOM 721 O O . GLY A 1 102 ? -2.084 7.312 -1.403 1.00 89.19 102 GLY A O 1
ATOM 722 N N . ILE A 1 103 ? -2.813 7.365 -3.532 1.00 90.38 103 ILE A N 1
ATOM 723 C CA . ILE A 1 103 ? -4.080 8.042 -3.226 1.00 90.38 103 ILE A CA 1
ATOM 724 C C . ILE A 1 103 ? -4.961 7.147 -2.349 1.00 90.38 103 ILE A C 1
ATOM 726 O O . ILE A 1 103 ? -5.419 7.582 -1.294 1.00 90.38 103 ILE A O 1
ATOM 730 N N . VAL A 1 104 ? -5.192 5.894 -2.750 1.00 93.25 104 VAL A N 1
ATOM 731 C CA . VAL A 1 104 ? -6.091 4.979 -2.030 1.00 93.25 104 VAL A CA 1
ATOM 732 C C . VAL A 1 104 ? -5.585 4.715 -0.613 1.00 93.25 104 VAL A C 1
ATOM 734 O O . VAL A 1 104 ? -6.332 4.920 0.346 1.00 93.25 104 VAL A O 1
ATOM 737 N N . LEU A 1 105 ? -4.321 4.316 -0.457 1.00 92.31 105 LEU A N 1
ATOM 738 C CA . LEU A 1 105 ? -3.725 4.041 0.853 1.00 92.31 105 LEU A CA 1
ATOM 739 C C . LEU A 1 105 ? -3.664 5.306 1.716 1.00 92.31 105 LEU A C 1
ATOM 741 O O . LEU A 1 105 ? -4.000 5.257 2.900 1.00 92.31 105 LEU A O 1
ATOM 745 N N . GLY A 1 106 ? -3.324 6.451 1.120 1.00 91.69 106 GLY A N 1
ATOM 746 C CA . GLY A 1 106 ? -3.347 7.746 1.794 1.00 91.69 106 GLY A CA 1
ATOM 747 C C . GLY A 1 106 ? -4.731 8.095 2.348 1.00 91.69 106 GLY A C 1
ATOM 748 O O . GLY A 1 106 ? -4.841 8.509 3.505 1.00 91.69 106 GLY A O 1
ATOM 749 N N . LEU A 1 107 ? -5.799 7.872 1.576 1.00 94.25 107 LEU A N 1
ATOM 750 C CA . LEU A 1 107 ? -7.179 8.084 2.026 1.00 94.25 107 LEU A CA 1
ATOM 751 C C . LEU A 1 107 ? -7.574 7.103 3.136 1.00 94.25 107 LEU A C 1
ATOM 753 O O . LEU A 1 107 ? -8.178 7.527 4.124 1.00 94.25 107 LEU A O 1
ATOM 757 N N . MET A 1 108 ? -7.208 5.821 3.018 1.00 95.12 108 MET A N 1
ATOM 758 C CA . MET A 1 108 ? -7.485 4.822 4.059 1.00 95.12 108 MET A CA 1
ATOM 759 C C . MET A 1 108 ? -6.858 5.221 5.399 1.00 95.12 108 MET A C 1
ATOM 761 O O . MET A 1 108 ? -7.540 5.186 6.427 1.00 95.12 108 MET A O 1
ATOM 765 N N . VAL A 1 109 ? -5.598 5.672 5.374 1.00 94.19 109 VAL A N 1
ATOM 766 C CA . VAL A 1 109 ? -4.882 6.162 6.560 1.00 94.19 109 VAL A CA 1
ATOM 767 C C . VAL A 1 109 ? -5.500 7.457 7.089 1.00 94.19 109 VAL A C 1
ATOM 769 O O . VAL A 1 109 ? -5.748 7.575 8.291 1.00 94.19 109 VAL A O 1
ATOM 772 N N . THR A 1 110 ? -5.772 8.426 6.211 1.00 93.44 110 THR A N 1
ATOM 773 C CA . THR A 1 110 ? -6.287 9.758 6.581 1.00 93.44 110 THR A CA 1
ATOM 774 C C . THR A 1 110 ? -7.638 9.670 7.283 1.00 93.44 110 THR A C 1
ATOM 776 O O . THR A 1 110 ? -7.860 10.338 8.293 1.00 93.44 110 THR A O 1
ATOM 779 N N . PHE A 1 111 ? -8.533 8.820 6.779 1.00 94.62 111 PHE A N 1
ATOM 780 C CA . PHE A 1 111 ? -9.857 8.619 7.366 1.00 94.62 111 PHE A CA 1
ATOM 781 C C . PHE A 1 111 ? -9.903 7.499 8.410 1.00 94.62 111 PHE A C 1
ATOM 783 O O . PHE A 1 111 ? -10.981 7.207 8.926 1.00 94.62 111 PHE A O 1
ATOM 790 N N . ALA A 1 112 ? -8.760 6.882 8.734 1.00 93.06 112 ALA A N 1
ATOM 791 C CA . ALA A 1 112 ? -8.661 5.752 9.657 1.00 93.06 112 ALA A CA 1
ATOM 792 C C . ALA A 1 112 ? -9.713 4.663 9.366 1.00 93.06 112 ALA A C 1
ATOM 794 O O . ALA A 1 112 ? -10.417 4.187 10.265 1.00 93.06 112 ALA A O 1
ATOM 795 N N . VAL A 1 113 ? -9.855 4.306 8.086 1.00 95.12 113 VAL A N 1
ATOM 796 C CA . VAL A 1 113 ? -10.905 3.398 7.611 1.00 95.12 113 VAL A CA 1
ATOM 797 C C . VAL A 1 113 ? -10.721 2.022 8.241 1.00 95.12 113 VAL A C 1
ATOM 799 O O . VAL A 1 113 ? -9.701 1.363 8.038 1.00 95.12 113 VAL A O 1
ATOM 802 N N . ARG A 1 114 ? -11.737 1.551 8.971 1.00 94.81 114 ARG A N 1
ATOM 803 C CA . ARG A 1 114 ? -11.745 0.225 9.604 1.00 94.81 114 ARG A CA 1
ATOM 804 C C . ARG A 1 114 ? -12.331 -0.844 8.686 1.00 94.81 114 ARG A C 1
ATOM 806 O O . ARG A 1 114 ? -13.424 -1.349 8.924 1.00 94.81 114 ARG A O 1
ATOM 813 N N . ALA A 1 115 ? -11.614 -1.152 7.610 1.00 93.81 115 ALA A N 1
ATOM 814 C CA . ALA A 1 115 ? -12.019 -2.190 6.668 1.00 93.81 115 ALA A CA 1
ATOM 815 C C . ALA A 1 115 ? -11.904 -3.603 7.284 1.00 93.81 115 ALA A C 1
ATOM 817 O O . ALA A 1 115 ? -11.023 -3.842 8.115 1.00 93.81 115 ALA A O 1
ATOM 818 N N . PRO A 1 116 ? -12.737 -4.571 6.854 1.00 96.44 116 PRO A N 1
ATOM 819 C CA . PRO A 1 116 ? -12.514 -5.981 7.161 1.00 96.44 116 PRO A CA 1
ATOM 820 C C . PRO A 1 116 ? -11.124 -6.431 6.691 1.00 96.44 116 PRO A C 1
ATOM 822 O O . PRO A 1 116 ? -10.674 -6.029 5.618 1.00 96.44 116 PRO A O 1
ATOM 825 N N . LEU A 1 117 ? -10.468 -7.312 7.453 1.00 94.31 117 LEU A N 1
ATOM 826 C CA . LEU A 1 117 ? -9.087 -7.750 7.195 1.00 94.31 117 LEU A CA 1
ATOM 827 C C . LEU A 1 117 ? -8.861 -8.238 5.756 1.00 94.31 117 LEU A C 1
ATOM 829 O O . LEU A 1 117 ? -7.862 -7.887 5.139 1.00 94.31 117 LEU A O 1
ATOM 833 N N . ALA A 1 118 ? -9.802 -9.018 5.215 1.00 95.75 118 ALA A N 1
ATOM 834 C CA . ALA A 1 118 ? -9.721 -9.529 3.849 1.00 95.75 118 ALA A CA 1
ATOM 835 C C . ALA A 1 118 ? -9.711 -8.398 2.808 1.00 95.75 118 ALA A C 1
ATOM 837 O O . ALA A 1 118 ? -8.933 -8.438 1.862 1.00 95.75 118 ALA A O 1
ATOM 838 N N . VAL A 1 119 ? -10.529 -7.362 3.012 1.00 95.62 119 VAL A N 1
ATOM 839 C CA . VAL A 1 119 ? -10.589 -6.196 2.121 1.00 95.62 119 VAL A CA 1
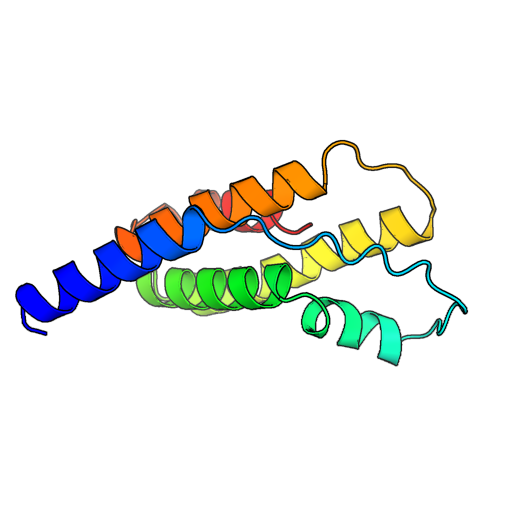ATOM 840 C C . VAL A 1 119 ? -9.288 -5.404 2.205 1.00 95.62 119 VAL A C 1
ATOM 842 O O . VAL A 1 119 ? -8.734 -5.036 1.174 1.00 95.62 119 VAL A O 1
ATOM 845 N N . ALA A 1 120 ? -8.765 -5.195 3.415 1.00 94.31 120 ALA A N 1
ATOM 846 C CA . ALA A 1 120 ? -7.487 -4.516 3.604 1.00 94.31 120 ALA A CA 1
ATOM 847 C C . ALA A 1 120 ? -6.332 -5.272 2.930 1.00 94.31 120 ALA A C 1
ATOM 849 O O . ALA A 1 120 ? -5.541 -4.663 2.215 1.00 94.31 120 ALA A O 1
ATOM 850 N N . ALA A 1 121 ? -6.276 -6.597 3.088 1.00 93.62 121 ALA A N 1
ATOM 851 C CA . ALA A 1 121 ? -5.274 -7.434 2.435 1.00 93.62 121 ALA A CA 1
ATOM 852 C C . ALA A 1 121 ? -5.367 -7.346 0.904 1.00 93.62 121 ALA A C 1
ATOM 854 O O . ALA A 1 121 ? -4.352 -7.134 0.251 1.00 93.62 121 ALA A O 1
ATOM 855 N N . VAL A 1 122 ? -6.575 -7.425 0.334 1.00 94.44 122 VAL A N 1
ATOM 856 C CA . VAL A 1 122 ? -6.776 -7.299 -1.119 1.00 94.44 122 VAL A CA 1
ATOM 857 C C . VAL A 1 122 ? -6.335 -5.930 -1.627 1.00 94.44 122 VAL A C 1
ATOM 859 O O . VAL A 1 122 ? -5.606 -5.870 -2.611 1.00 94.44 122 VAL A O 1
ATOM 862 N N . ILE A 1 123 ? -6.729 -4.841 -0.959 1.00 92.88 123 ILE A N 1
ATOM 863 C CA . ILE A 1 123 ? -6.334 -3.482 -1.359 1.00 92.88 123 ILE A CA 1
ATOM 864 C C . ILE A 1 123 ? -4.809 -3.360 -1.362 1.00 92.88 123 ILE A C 1
ATOM 866 O O . ILE A 1 123 ? -4.231 -2.943 -2.360 1.00 92.88 123 ILE A O 1
ATOM 870 N N . VAL A 1 124 ? -4.152 -3.771 -0.277 1.00 92.88 124 VAL A N 1
ATOM 871 C CA . VAL A 1 124 ? -2.689 -3.707 -0.164 1.00 92.88 124 VAL A CA 1
ATOM 872 C C . VAL A 1 124 ? -2.001 -4.569 -1.228 1.00 92.88 124 VAL A C 1
ATOM 874 O O . VAL A 1 124 ? -1.016 -4.132 -1.810 1.00 92.88 124 VAL A O 1
ATOM 877 N N . SER A 1 125 ? -2.516 -5.766 -1.514 1.00 89.00 125 SER A N 1
ATOM 878 C CA . SER A 1 125 ? -1.916 -6.687 -2.485 1.00 89.00 125 SER A CA 1
ATOM 879 C C . SER A 1 125 ? -2.122 -6.272 -3.941 1.00 89.00 125 SER A C 1
ATOM 881 O O . SER A 1 125 ? -1.193 -6.391 -4.728 1.00 89.00 125 SER A O 1
ATOM 883 N N . VAL A 1 126 ? -3.301 -5.775 -4.325 1.00 87.00 126 VAL A N 1
ATOM 884 C CA . VAL A 1 126 ? -3.564 -5.326 -5.711 1.00 87.00 126 VAL A CA 1
ATOM 885 C C . VAL A 1 126 ? -2.656 -4.161 -6.102 1.00 87.00 126 VAL A C 1
ATOM 887 O O . VAL A 1 126 ? -2.264 -4.037 -7.257 1.00 87.00 126 VAL A O 1
ATOM 890 N N . PHE A 1 127 ? -2.313 -3.325 -5.129 1.00 82.44 127 PHE A N 1
ATOM 891 C CA . PHE A 1 127 ? -1.476 -2.151 -5.313 1.00 82.44 127 PHE A CA 1
ATOM 892 C C . PHE A 1 127 ? 0.009 -2.376 -4.985 1.00 82.44 127 PHE A C 1
ATOM 894 O O . PHE A 1 127 ? 0.785 -1.422 -5.007 1.00 82.44 127 PHE A O 1
ATOM 901 N N . ALA A 1 128 ? 0.403 -3.612 -4.676 1.00 77.69 128 ALA A N 1
ATOM 902 C CA . ALA A 1 128 ? 1.795 -3.997 -4.491 1.00 77.69 128 ALA A CA 1
ATOM 903 C C . ALA A 1 128 ? 2.434 -4.249 -5.861 1.00 77.69 128 ALA A C 1
ATOM 905 O O . ALA A 1 128 ? 2.456 -5.379 -6.355 1.00 77.69 128 ALA A O 1
ATOM 906 N N . VAL A 1 129 ? 2.891 -3.166 -6.481 1.00 67.31 129 VAL A N 1
ATOM 907 C CA . VAL A 1 129 ? 3.550 -3.144 -7.791 1.00 67.31 129 VAL A CA 1
ATOM 908 C C . VAL A 1 129 ? 4.973 -2.664 -7.607 1.00 67.31 129 VAL A C 1
ATOM 910 O O . VAL A 1 129 ? 5.125 -1.709 -6.817 1.00 67.31 129 VAL A O 1
#

Foldseek 3Di:
DDPVVVVVVVVVVVVVVPDDDPPPPPPDPDCPDDPVCLVCVLVVDPLSVLLLVLQCLLLVLQDPPSNPLLNVLQVVLLVVVVVCVVVVNDDPCLVVLSVVLSVVSVVCNVVSPNDDSVVSSVSSNSSSD

Sequence (129 aa):
MNSRTARSLYFLTLLALLLPVVAEAHTGAGVVGGFKSGFLHPLGGLDHVVAMVAVGLWGAQLGAPAIWLLPVAFPLVMAVGGALGVRGIPVPAVETGIAISGIVLGLMVTFAVRAPLAVAAVIVSVFAV